Protein AF-A0A4Y5Z690-F1 (afdb_monomer)

Sequence (104 aa):
MERLAHCSVAQAKRCGMTEVTHMALGQDRQGNLEPEVHLYQAFRDNLDDPRTKWGKVDALEAFQTPVVAASQDLQAANQQWDQMQQDRQVQLAQQPEPGISMSR

pLDDT: mean 84.48, std 11.85, range [49.56, 95.56]

Foldseek 3Di:
DLLLVLQVLLQCLVQVHPDFPDWDQADDPVGGGARKIKTWDDDVPHRPDPPITIGMDRNVVSVVDDSVRSNVSSVVSVVVSVVVVVVVVVVVVPPDDPDPPPPD

Radius of gyration: 18.52 Å; Cα contacts (8 Å, |Δi|>4): 131; chains: 1; bounding box: 53×29×55 Å

Nearest PDB structures (foldseek):
  4tkn-assembly1_A  TM=3.078E-01  e=3.699E+00  Homo sapiens
  4gxb-assembly1_A  TM=2.856E-01  e=3.474E+00  Homo sapiens
  4tkn-assembly3_C  TM=3.185E-01  e=6.945E+00  Homo sapiens
  3gve-assembly1_A  TM=2.492E-01  e=7.877E+00  Bacillus subtilis subsp. subtilis str. 168

Secondary structure (DSSP, 8-state):
-HHHHHHHHHHHHHTT-S---EEEES--TT----SEEEEEE-BTTBTTSTT-EEEEEEHHHHHHS-HHHHHHHHHHHHHHHHHHHHHHHHHHHTS---------

Structure (mmCIF, N/CA/C/O backbone):
data_AF-A0A4Y5Z690-F1
#
_entry.id   AF-A0A4Y5Z690-F1
#
loop_
_atom_site.group_PDB
_atom_site.id
_atom_site.type_symbol
_atom_site.label_atom_id
_atom_site.label_alt_id
_atom_site.label_comp_id
_atom_site.label_asym_id
_atom_site.label_entity_id
_atom_site.label_seq_id
_atom_site.pdbx_PDB_ins_code
_atom_site.Cartn_x
_atom_site.Cartn_y
_atom_site.Cartn_z
_atom_site.occupancy
_atom_site.B_iso_or_equiv
_atom_site.auth_seq_id
_atom_site.auth_comp_id
_atom_site.auth_asym_id
_atom_site.auth_atom_id
_atom_site.pdbx_PDB_model_num
ATOM 1 N N . MET A 1 1 ? 13.873 -0.930 -4.505 1.00 67.69 1 MET A N 1
ATOM 2 C CA . MET A 1 1 ? 13.023 -1.748 -3.614 1.00 67.69 1 MET A CA 1
ATOM 3 C C . MET A 1 1 ? 12.333 -0.914 -2.544 1.00 67.69 1 MET A C 1
ATOM 5 O O . MET A 1 1 ? 11.123 -1.018 -2.448 1.00 67.69 1 MET A O 1
ATOM 9 N N . GLU A 1 2 ? 13.041 -0.048 -1.809 1.00 86.12 2 GLU A N 1
ATOM 10 C CA . GLU A 1 2 ? 12.445 0.776 -0.734 1.00 86.12 2 GLU A CA 1
ATOM 11 C C . GLU A 1 2 ? 11.232 1.617 -1.176 1.00 86.12 2 GLU A C 1
ATOM 13 O O . GLU A 1 2 ? 10.213 1.620 -0.499 1.00 86.12 2 GLU A O 1
ATOM 18 N N . ARG A 1 3 ? 11.291 2.238 -2.364 1.00 88.50 3 ARG A N 1
ATOM 19 C CA . ARG A 1 3 ? 10.173 3.018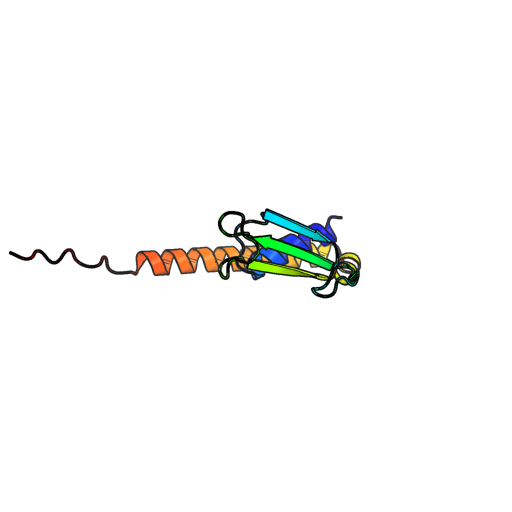 -2.931 1.00 88.50 3 ARG A CA 1
ATOM 20 C C . ARG A 1 3 ? 8.898 2.186 -3.072 1.00 88.50 3 ARG A C 1
ATOM 22 O O . ARG A 1 3 ? 7.868 2.524 -2.505 1.00 88.50 3 ARG A O 1
ATOM 29 N N . LEU A 1 4 ? 9.009 1.054 -3.771 1.00 88.56 4 LEU A N 1
ATOM 30 C CA . LEU A 1 4 ? 7.892 0.142 -4.005 1.00 88.56 4 LEU A CA 1
ATOM 31 C C . LEU A 1 4 ? 7.321 -0.394 -2.687 1.00 88.56 4 LEU A C 1
ATOM 33 O O . LEU A 1 4 ? 6.105 -0.488 -2.543 1.00 88.56 4 LEU A O 1
ATOM 37 N N . ALA A 1 5 ? 8.185 -0.695 -1.715 1.00 90.31 5 ALA A N 1
ATOM 38 C CA . ALA A 1 5 ? 7.765 -1.130 -0.389 1.00 90.31 5 ALA A CA 1
ATOM 39 C C . ALA A 1 5 ? 6.982 -0.031 0.350 1.00 90.31 5 ALA A C 1
ATOM 41 O O . ALA A 1 5 ? 5.884 -0.297 0.833 1.00 90.31 5 ALA A O 1
ATOM 42 N N . HIS A 1 6 ? 7.491 1.205 0.391 1.00 92.38 6 HIS A N 1
ATOM 43 C CA . HIS A 1 6 ? 6.804 2.325 1.041 1.00 92.38 6 HIS A CA 1
ATOM 44 C C . HIS A 1 6 ? 5.449 2.619 0.394 1.00 92.38 6 HIS A C 1
ATOM 46 O O . HIS A 1 6 ? 4.447 2.684 1.107 1.00 92.38 6 HIS A O 1
ATOM 52 N N . CYS A 1 7 ? 5.393 2.700 -0.938 1.00 91.50 7 CYS A N 1
ATOM 53 C CA . CYS A 1 7 ? 4.144 2.898 -1.673 1.00 91.50 7 CYS A CA 1
ATOM 54 C C . CYS A 1 7 ? 3.145 1.757 -1.419 1.00 91.50 7 CYS A C 1
ATOM 56 O O . CYS A 1 7 ? 1.965 2.014 -1.196 1.00 91.50 7 CYS A O 1
ATOM 58 N N . SER A 1 8 ? 3.610 0.503 -1.366 1.00 92.75 8 SER A N 1
ATOM 59 C CA . SER A 1 8 ? 2.753 -0.658 -1.076 1.00 92.75 8 SER A CA 1
ATOM 60 C C . SER A 1 8 ? 2.154 -0.605 0.328 1.00 92.75 8 SER A C 1
ATOM 62 O O . SER A 1 8 ? 0.952 -0.799 0.499 1.00 92.75 8 SER A O 1
ATOM 64 N N . VAL A 1 9 ? 2.958 -0.290 1.345 1.00 93.38 9 VAL A N 1
ATOM 65 C CA . VAL A 1 9 ? 2.464 -0.197 2.728 1.00 93.38 9 VAL A CA 1
ATOM 66 C C . VAL A 1 9 ? 1.524 0.999 2.899 1.00 93.38 9 VAL A C 1
ATOM 68 O O . VAL A 1 9 ? 0.484 0.870 3.550 1.00 93.38 9 VAL A O 1
ATOM 71 N N . ALA A 1 10 ? 1.846 2.144 2.290 1.00 93.19 10 ALA A N 1
ATOM 72 C CA . ALA A 1 10 ? 0.979 3.319 2.296 1.00 93.19 10 ALA A CA 1
ATOM 73 C C . ALA A 1 10 ? -0.384 3.000 1.661 1.00 93.19 10 ALA A C 1
ATOM 75 O O . ALA A 1 10 ? -1.428 3.304 2.245 1.00 93.19 10 ALA A O 1
ATOM 76 N N . GLN A 1 11 ? -0.388 2.310 0.517 1.00 94.56 11 GLN A N 1
ATOM 77 C CA . GLN A 1 11 ? -1.612 1.906 -0.168 1.00 94.56 11 GLN A CA 1
ATOM 78 C C . GLN A 1 11 ? -2.445 0.915 0.653 1.00 94.56 11 GLN A C 1
ATOM 80 O O . GLN A 1 11 ? -3.656 1.098 0.776 1.00 94.56 11 GLN A O 1
ATOM 85 N N . ALA A 1 12 ? -1.823 -0.098 1.264 1.00 93.56 12 ALA A N 1
ATOM 86 C CA . ALA A 1 12 ? -2.531 -1.055 2.119 1.00 93.56 12 ALA A CA 1
ATOM 87 C C . ALA A 1 12 ? -3.284 -0.346 3.261 1.00 93.56 12 ALA A C 1
ATOM 89 O O . ALA A 1 12 ? -4.470 -0.600 3.493 1.00 93.56 12 ALA A O 1
ATOM 90 N N . LYS A 1 13 ? -2.624 0.613 3.922 1.00 92.75 13 LYS A N 1
ATOM 91 C CA . LYS A 1 13 ? -3.222 1.417 4.998 1.00 92.75 13 LYS A CA 1
ATOM 92 C C . LYS A 1 13 ? -4.386 2.270 4.500 1.00 92.75 13 LYS A C 1
ATOM 94 O O . LYS A 1 13 ? -5.455 2.250 5.105 1.00 92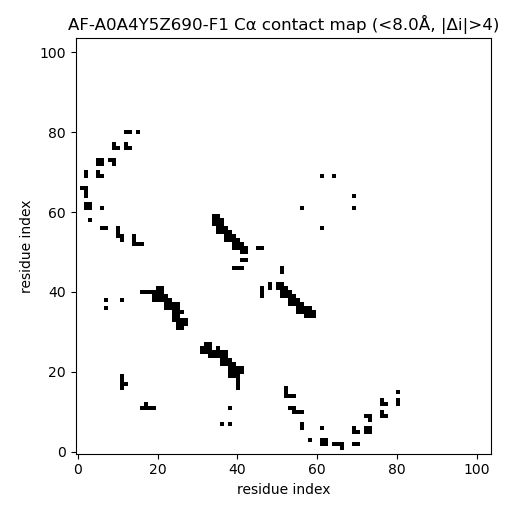.75 13 LYS A O 1
ATOM 99 N N . ARG A 1 14 ? -4.232 2.954 3.365 1.00 92.00 14 ARG A N 1
ATOM 100 C CA . ARG A 1 14 ? -5.318 3.740 2.744 1.00 92.00 14 ARG A CA 1
ATOM 101 C C . ARG A 1 14 ? -6.541 2.894 2.411 1.00 92.00 14 ARG A C 1
ATOM 103 O O . ARG A 1 14 ? -7.667 3.343 2.593 1.00 92.00 14 ARG A O 1
ATOM 110 N N . CYS A 1 15 ? -6.327 1.654 1.985 1.00 91.25 15 CYS A N 1
ATOM 111 C CA . CYS A 1 15 ? -7.396 0.700 1.706 1.00 91.25 15 CYS A CA 1
ATOM 112 C C . CYS A 1 15 ? -8.045 0.111 2.971 1.00 91.25 15 CYS A C 1
ATOM 114 O O . CYS A 1 15 ? -8.908 -0.762 2.869 1.00 91.25 15 CYS A O 1
ATOM 116 N N . GLY A 1 16 ? -7.670 0.545 4.177 1.00 90.00 16 GLY A N 1
ATOM 117 C CA . GLY A 1 16 ? -8.277 0.015 5.392 1.00 90.00 16 GLY A CA 1
ATOM 118 C C . GLY A 1 16 ? -7.756 -1.378 5.772 1.00 90.00 16 GLY A C 1
ATOM 119 O O . GLY A 1 16 ? -8.433 -2.053 6.555 1.00 90.00 16 GLY A O 1
ATOM 120 N N . MET A 1 17 ? -6.642 -1.845 5.195 1.00 92.12 17 MET A N 1
ATOM 121 C CA . MET A 1 17 ? -6.117 -3.193 5.433 1.00 92.12 17 MET A CA 1
ATOM 122 C C . MET A 1 17 ? -5.314 -3.264 6.724 1.00 92.12 17 MET A C 1
ATOM 124 O O . MET A 1 17 ? -4.457 -2.420 6.973 1.00 92.12 17 MET A O 1
ATOM 128 N N . THR A 1 18 ? -5.559 -4.296 7.528 1.00 88.00 18 THR A N 1
ATOM 129 C CA . THR A 1 18 ? -4.756 -4.549 8.739 1.00 88.00 18 THR A CA 1
ATOM 130 C C . THR A 1 18 ? -3.514 -5.386 8.445 1.00 88.00 18 THR A C 1
ATOM 132 O O . THR A 1 18 ? -2.551 -5.328 9.202 1.00 88.00 18 THR A O 1
ATOM 135 N N . GLU A 1 19 ? -3.527 -6.147 7.351 1.00 88.56 19 GLU A N 1
ATOM 136 C CA . GLU A 1 19 ? -2.426 -6.991 6.890 1.00 88.56 19 GLU A CA 1
ATOM 137 C C . GLU A 1 19 ? -2.518 -7.215 5.374 1.00 88.56 19 GLU A C 1
ATOM 139 O O . GLU A 1 19 ? -3.582 -7.035 4.777 1.00 88.56 19 GLU A O 1
ATOM 144 N N . VAL A 1 20 ? -1.412 -7.639 4.760 1.00 90.12 20 VAL A N 1
ATOM 145 C CA . VAL A 1 20 ? -1.369 -8.078 3.361 1.00 90.12 20 VAL A CA 1
ATOM 146 C C . VAL A 1 20 ? -1.066 -9.571 3.351 1.00 90.12 20 VAL A C 1
ATOM 148 O O . VAL A 1 20 ? 0.037 -9.991 3.684 1.00 90.12 20 VAL A O 1
ATOM 151 N N . THR A 1 21 ? -2.064 -10.364 2.977 1.00 89.81 21 THR A N 1
ATOM 152 C CA . THR A 1 21 ? -1.988 -11.835 2.924 1.00 89.81 21 THR A CA 1
ATOM 153 C C . THR A 1 21 ? -1.430 -12.344 1.598 1.00 89.81 21 THR A C 1
ATOM 155 O O . THR A 1 21 ? -0.751 -13.363 1.564 1.00 89.81 21 THR A O 1
ATOM 158 N N . HIS A 1 22 ? -1.706 -11.629 0.504 1.00 87.00 22 HIS A N 1
ATOM 159 C CA . HIS A 1 22 ? -1.258 -11.998 -0.834 1.00 87.00 22 HIS A CA 1
ATOM 160 C C . HIS A 1 22 ? -0.745 -10.767 -1.574 1.00 87.00 22 HIS A C 1
ATOM 162 O O . HIS A 1 22 ? -1.302 -9.671 -1.454 1.00 87.00 22 HIS A O 1
ATOM 168 N N . MET A 1 23 ? 0.296 -10.981 -2.374 1.00 86.62 23 MET A N 1
ATOM 169 C CA . MET A 1 23 ? 0.818 -10.007 -3.322 1.00 86.62 23 MET A CA 1
ATOM 170 C C . MET A 1 23 ? 0.893 -10.652 -4.699 1.00 86.62 23 MET A C 1
ATOM 172 O O . MET A 1 23 ? 1.457 -11.736 -4.842 1.00 86.62 23 MET A O 1
ATOM 176 N N . ALA A 1 24 ? 0.343 -9.978 -5.704 1.00 85.31 24 ALA A N 1
ATOM 177 C CA . ALA A 1 24 ? 0.452 -10.399 -7.093 1.00 85.31 24 ALA A CA 1
ATOM 178 C C . ALA A 1 24 ? 1.110 -9.292 -7.914 1.00 85.31 24 ALA A C 1
ATOM 180 O O . ALA A 1 24 ? 0.754 -8.119 -7.783 1.00 85.31 24 ALA A O 1
ATOM 181 N N . LEU A 1 25 ? 2.070 -9.683 -8.750 1.00 80.19 25 LEU A N 1
ATOM 182 C CA . LEU A 1 25 ? 2.643 -8.811 -9.763 1.00 80.19 25 LEU A CA 1
ATOM 183 C C . LEU A 1 25 ? 1.824 -8.966 -11.040 1.00 80.19 25 LEU A C 1
ATOM 185 O O . LEU A 1 25 ? 1.785 -10.051 -11.616 1.00 80.19 25 LEU A O 1
ATOM 189 N N . GLY A 1 26 ? 1.188 -7.873 -11.442 1.00 71.31 26 GLY A N 1
ATOM 190 C CA . GLY A 1 26 ? 0.892 -7.566 -12.827 1.00 71.31 26 GLY A CA 1
ATOM 191 C C . GLY A 1 26 ? 0.222 -8.643 -13.654 1.00 71.31 26 GLY A C 1
ATOM 192 O O . GLY A 1 26 ? 0.857 -9.135 -14.576 1.00 71.31 26 GLY A O 1
ATOM 193 N N . GLN A 1 27 ? -1.054 -8.932 -13.396 1.00 65.12 27 GLN A N 1
ATOM 194 C CA . GLN A 1 27 ? -2.004 -9.226 -14.467 1.00 65.12 27 GLN A CA 1
ATOM 195 C C . GLN A 1 27 ? -3.336 -8.543 -14.154 1.00 65.12 27 GLN A C 1
ATOM 197 O O . GLN A 1 27 ? -3.838 -8.650 -13.029 1.00 65.12 27 GLN A O 1
ATOM 202 N N . ASP A 1 28 ? -3.899 -7.822 -15.123 1.00 66.25 28 ASP A N 1
ATOM 203 C CA . ASP A 1 28 ? -5.273 -7.333 -15.011 1.00 66.25 28 ASP A CA 1
ATOM 204 C C . ASP A 1 28 ? -6.265 -8.518 -15.023 1.00 66.25 28 ASP A C 1
ATOM 206 O O . ASP A 1 28 ? -5.899 -9.682 -15.213 1.00 66.25 28 ASP A O 1
ATOM 210 N N . ARG A 1 29 ? -7.565 -8.251 -14.841 1.00 59.06 29 ARG A N 1
ATOM 211 C CA . ARG A 1 29 ? -8.604 -9.306 -14.881 1.00 59.06 29 ARG A CA 1
ATOM 212 C C . ARG A 1 29 ? -8.698 -10.042 -16.229 1.00 59.06 29 ARG A C 1
ATOM 214 O O . ARG A 1 29 ? -9.448 -11.009 -16.328 1.00 59.06 29 ARG A O 1
ATOM 221 N N . GLN A 1 30 ? -8.003 -9.566 -17.258 1.00 68.19 30 GLN A N 1
ATOM 222 C CA . GLN A 1 30 ? -7.997 -10.094 -18.620 1.00 68.19 30 GLN A CA 1
ATOM 223 C C . GLN A 1 30 ? -6.697 -10.862 -18.924 1.00 68.19 30 GLN A C 1
ATOM 225 O O . GLN A 1 30 ? -6.589 -11.467 -19.989 1.00 68.19 30 GLN A O 1
ATOM 230 N N . GLY A 1 31 ? -5.742 -10.896 -17.986 1.00 68.19 31 GLY A N 1
ATOM 231 C CA . GLY A 1 31 ? -4.464 -11.593 -18.124 1.00 68.19 31 GLY A CA 1
ATOM 232 C C . GLY A 1 31 ? -3.352 -10.754 -18.761 1.00 68.19 31 GLY A C 1
ATOM 233 O O . GLY A 1 31 ? -2.282 -11.296 -19.045 1.00 68.19 31 GLY A O 1
ATOM 234 N N . ASN A 1 32 ? -3.562 -9.452 -18.989 1.00 75.19 32 ASN A N 1
ATOM 235 C CA . ASN A 1 32 ? -2.525 -8.571 -19.527 1.00 75.19 32 ASN A CA 1
ATOM 236 C C . ASN A 1 32 ? -1.502 -8.243 -18.446 1.00 75.19 32 ASN A C 1
ATOM 238 O O . ASN A 1 32 ? -1.873 -7.848 -17.345 1.00 75.19 32 ASN A O 1
ATOM 242 N N . LEU A 1 33 ? -0.215 -8.356 -18.775 1.00 71.00 33 LEU A N 1
ATOM 243 C CA . LEU A 1 33 ? 0.865 -7.954 -17.879 1.00 71.00 33 LEU A CA 1
ATOM 244 C C . LEU A 1 33 ? 0.871 -6.426 -17.721 1.00 71.00 33 LEU A C 1
ATOM 246 O O . LEU A 1 33 ? 1.298 -5.709 -18.625 1.00 71.00 33 LEU A O 1
ATOM 250 N N . GLU A 1 34 ? 0.438 -5.942 -16.561 1.00 76.06 34 GLU A N 1
ATOM 251 C CA . GLU A 1 34 ? 0.565 -4.537 -16.161 1.00 76.06 34 GLU A CA 1
ATOM 252 C C . GLU A 1 34 ? 1.708 -4.390 -15.142 1.00 76.06 34 GLU A C 1
ATOM 254 O O . GLU A 1 34 ? 1.937 -5.299 -14.342 1.00 76.06 34 GLU A O 1
ATOM 259 N N . PRO A 1 35 ? 2.473 -3.285 -15.134 1.00 77.62 35 PRO A N 1
ATOM 260 C CA . PRO A 1 35 ? 3.540 -3.070 -14.162 1.00 77.62 35 PRO A CA 1
ATOM 26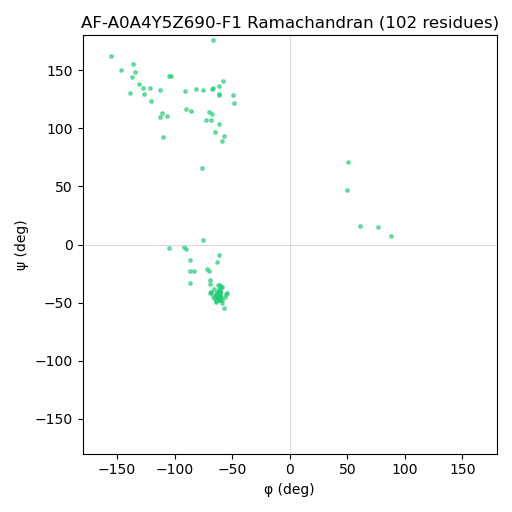1 C C . PRO A 1 35 ? 2.943 -2.668 -12.810 1.00 77.62 35 PRO A C 1
ATOM 263 O O . PRO A 1 35 ? 3.116 -1.544 -12.358 1.00 77.62 35 PRO A O 1
ATOM 266 N N . GLU A 1 36 ? 2.216 -3.571 -12.164 1.00 87.00 36 GLU A N 1
ATOM 267 C CA . GLU A 1 36 ? 1.407 -3.252 -10.993 1.00 87.00 36 GLU A CA 1
ATOM 268 C C . GLU A 1 36 ? 1.574 -4.269 -9.881 1.00 87.00 36 GLU A C 1
ATOM 270 O O . GLU A 1 36 ? 1.801 -5.459 -10.108 1.00 87.00 36 GLU A O 1
ATOM 275 N N . VAL A 1 37 ? 1.442 -3.788 -8.650 1.00 88.19 37 VAL A N 1
ATOM 276 C CA . VAL A 1 37 ? 1.429 -4.618 -7.452 1.00 88.19 37 VAL A CA 1
ATOM 277 C C . VAL A 1 37 ? 0.026 -4.589 -6.876 1.00 88.19 37 VAL A C 1
ATOM 279 O O . VAL A 1 37 ? -0.438 -3.556 -6.390 1.00 88.19 37 VAL A O 1
ATOM 282 N N . HIS A 1 38 ? -0.646 -5.735 -6.909 1.00 89.19 38 HIS A N 1
ATOM 283 C CA . HIS A 1 38 ? -1.905 -5.925 -6.206 1.00 89.19 38 HIS A CA 1
ATOM 284 C C . HIS A 1 38 ? -1.636 -6.476 -4.809 1.00 89.19 38 HIS A C 1
ATOM 286 O O . HIS A 1 38 ? -0.886 -7.438 -4.633 1.00 89.19 38 HIS A O 1
ATOM 292 N N . LEU A 1 39 ? -2.276 -5.861 -3.824 1.00 91.56 39 LEU A N 1
ATOM 293 C CA . LEU A 1 39 ? -2.218 -6.206 -2.411 1.00 91.56 39 LEU A CA 1
ATOM 294 C C . LEU A 1 39 ? -3.588 -6.732 -2.007 1.00 91.56 39 LEU A C 1
ATOM 296 O O . LEU A 1 39 ? -4.589 -6.086 -2.318 1.00 91.56 39 LEU A O 1
ATOM 300 N N . TYR A 1 40 ? -3.640 -7.855 -1.295 1.00 91.38 40 TYR A N 1
ATOM 301 C CA . TYR A 1 40 ? -4.903 -8.44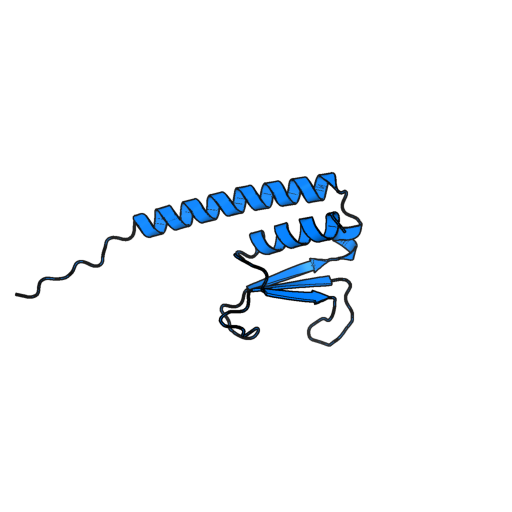2 -0.850 1.00 91.38 40 TYR A CA 1
ATOM 302 C C . TYR A 1 40 ? -4.884 -8.786 0.634 1.00 91.38 40 TYR A C 1
ATOM 304 O O . TYR A 1 40 ? -3.935 -9.390 1.145 1.00 91.38 40 TYR A O 1
ATOM 312 N N . GLN A 1 41 ? -5.994 -8.494 1.302 1.00 93.31 41 GLN A N 1
ATOM 313 C CA . GLN A 1 41 ? -6.323 -9.012 2.623 1.00 93.31 41 GLN A CA 1
ATOM 314 C C . GLN A 1 41 ? -7.483 -10.002 2.492 1.00 93.31 41 GLN A C 1
ATOM 316 O O . GLN A 1 41 ? -8.643 -9.588 2.504 1.00 93.31 41 GLN A O 1
ATOM 321 N N . ALA A 1 42 ? -7.165 -11.290 2.341 1.00 90.88 42 ALA A N 1
ATOM 322 C CA . ALA A 1 42 ? -8.153 -12.350 2.184 1.00 90.88 42 ALA A CA 1
ATOM 323 C C . ALA A 1 42 ? -8.962 -12.547 3.473 1.00 90.88 42 ALA A C 1
ATOM 325 O O . ALA A 1 42 ? -8.401 -12.651 4.566 1.00 90.88 42 ALA A O 1
ATOM 326 N N . PHE A 1 43 ? -10.285 -12.652 3.358 1.00 90.56 43 PHE A N 1
ATOM 327 C CA . PHE A 1 43 ? -11.120 -13.081 4.474 1.00 90.56 43 PHE A CA 1
ATOM 328 C C . PHE A 1 43 ? -11.182 -14.612 4.515 1.00 90.56 43 PHE A C 1
ATOM 330 O O . PHE A 1 43 ? -11.735 -15.227 3.606 1.00 90.56 43 PHE A O 1
ATOM 337 N N . ARG A 1 44 ? -10.645 -15.229 5.580 1.00 89.56 44 ARG A N 1
ATOM 338 C CA . ARG A 1 44 ? -10.590 -16.701 5.741 1.00 89.56 44 ARG A CA 1
ATOM 339 C C . ARG A 1 44 ? -10.021 -17.408 4.502 1.00 89.56 44 ARG A C 1
ATOM 341 O O . ARG A 1 44 ? -10.628 -18.347 3.996 1.00 89.56 44 ARG A O 1
ATOM 348 N N . ASP A 1 45 ? -8.906 -16.896 3.988 1.00 86.88 45 ASP A N 1
ATOM 349 C CA . ASP A 1 45 ? -8.207 -17.427 2.809 1.00 86.88 45 ASP A CA 1
ATOM 350 C C . ASP A 1 45 ? -9.024 -17.431 1.502 1.00 86.88 45 ASP A C 1
ATOM 352 O O . ASP A 1 45 ? -8.633 -18.067 0.526 1.00 86.88 45 ASP A O 1
ATOM 356 N N . ASN A 1 46 ? -10.135 -16.687 1.439 1.00 88.38 46 ASN A N 1
ATOM 357 C CA . ASN A 1 46 ? -10.937 -16.537 0.228 1.00 88.38 46 ASN A CA 1
ATOM 358 C C . ASN A 1 46 ? -10.760 -15.145 -0.401 1.00 88.38 46 ASN A C 1
ATOM 360 O O . ASN A 1 46 ? -11.242 -14.142 0.132 1.00 88.38 46 ASN A O 1
ATOM 364 N N . LEU A 1 47 ? -10.107 -15.083 -1.564 1.00 86.25 47 LEU A N 1
ATOM 365 C CA . LEU A 1 47 ? -9.886 -13.834 -2.305 1.00 86.25 47 LEU A CA 1
ATOM 366 C C . LEU A 1 47 ? -11.158 -13.276 -2.964 1.00 86.25 47 LEU A C 1
ATOM 368 O O . LEU A 1 47 ? -11.223 -12.072 -3.200 1.00 86.25 47 LEU A O 1
ATOM 372 N N . ASP A 1 48 ? -12.175 -14.110 -3.186 1.00 87.25 48 ASP A N 1
ATOM 373 C CA . ASP A 1 48 ? -13.441 -13.711 -3.816 1.00 87.25 48 ASP A CA 1
ATOM 374 C C . ASP A 1 48 ? -14.515 -13.278 -2.796 1.00 87.25 48 ASP A C 1
ATOM 376 O O . ASP A 1 48 ? -15.621 -12.885 -3.175 1.00 87.25 48 ASP A O 1
ATOM 380 N N . ASP A 1 49 ? -14.227 -13.347 -1.489 1.00 91.31 49 ASP A N 1
ATOM 381 C CA . ASP A 1 49 ? -15.167 -12.902 -0.454 1.00 91.31 49 ASP A CA 1
ATOM 382 C C . ASP A 1 49 ? -15.372 -11.374 -0.528 1.00 91.31 49 ASP A C 1
ATOM 384 O O . ASP A 1 49 ? -14.395 -10.627 -0.584 1.00 91.31 49 ASP A O 1
ATOM 388 N N . PRO A 1 50 ? -16.612 -10.856 -0.455 1.00 88.19 50 PRO A N 1
ATOM 389 C CA . PRO A 1 50 ? -16.874 -9.415 -0.530 1.00 88.19 50 PRO A CA 1
ATOM 390 C C . PRO A 1 50 ? -16.260 -8.599 0.621 1.00 88.19 50 PRO A C 1
ATOM 392 O O . PRO A 1 50 ? -16.200 -7.373 0.537 1.00 88.19 50 PRO A O 1
ATOM 395 N N . ARG A 1 51 ? -15.829 -9.245 1.713 1.00 90.00 51 ARG A N 1
ATOM 396 C CA . ARG A 1 51 ? -15.113 -8.603 2.828 1.00 90.00 51 ARG A CA 1
ATOM 397 C C . ARG A 1 51 ? -13.607 -8.526 2.602 1.00 90.00 51 ARG A C 1
ATOM 399 O O . ARG A 1 51 ? -12.936 -7.810 3.349 1.00 90.00 51 ARG A O 1
ATOM 406 N N . THR A 1 52 ? -13.080 -9.252 1.618 1.00 90.12 52 THR A N 1
ATOM 407 C CA . THR A 1 52 ? -11.683 -9.144 1.203 1.00 90.12 52 THR A CA 1
ATOM 408 C C . THR A 1 52 ? -11.425 -7.731 0.713 1.00 90.12 52 THR A C 1
ATOM 410 O O . THR A 1 52 ? -12.223 -7.127 -0.005 1.00 90.12 52 THR A O 1
ATOM 413 N N . LYS A 1 53 ? -10.288 -7.182 1.125 1.00 91.56 53 LYS A N 1
ATOM 414 C CA . LYS A 1 53 ? -9.848 -5.859 0.690 1.00 91.56 53 LYS A CA 1
ATOM 415 C C . LYS A 1 53 ? -8.732 -6.022 -0.313 1.00 91.56 53 LYS A C 1
ATOM 417 O O . LYS A 1 53 ? -7.889 -6.905 -0.157 1.00 91.56 53 LYS A O 1
ATOM 422 N N . TRP A 1 54 ? -8.689 -5.133 -1.294 1.00 89.62 54 TRP A N 1
ATOM 423 C CA . TRP A 1 54 ? -7.589 -5.076 -2.242 1.00 89.62 54 TRP A CA 1
ATOM 424 C C . TRP A 1 54 ? -7.149 -3.634 -2.499 1.00 89.62 54 TRP A C 1
ATOM 426 O O . TRP A 1 54 ? -7.893 -2.680 -2.262 1.00 89.62 54 TRP A O 1
ATOM 436 N N . GLY A 1 55 ? -5.898 -3.491 -2.914 1.00 89.88 55 GLY A N 1
ATOM 437 C CA . GLY A 1 55 ? -5.250 -2.229 -3.230 1.00 89.88 55 GLY A CA 1
ATOM 438 C C . GLY A 1 55 ? -4.266 -2.450 -4.366 1.00 89.88 55 GLY A C 1
ATOM 439 O O . GLY A 1 55 ? -3.732 -3.547 -4.520 1.00 89.88 55 GLY A O 1
ATOM 440 N N . LYS A 1 56 ? -4.051 -1.420 -5.176 1.00 91.25 56 LYS A N 1
ATOM 441 C CA . LYS A 1 56 ? -3.214 -1.479 -6.373 1.00 91.25 56 LYS A CA 1
ATOM 442 C C . LYS A 1 56 ? -2.187 -0.361 -6.316 1.00 91.25 56 LYS A C 1
ATOM 444 O O . LYS A 1 56 ? -2.529 0.769 -5.972 1.00 91.25 56 LYS A O 1
ATOM 449 N N . VAL A 1 57 ? -0.944 -0.702 -6.626 1.00 90.56 57 VAL A N 1
ATOM 450 C CA . VAL A 1 57 ? 0.165 0.242 -6.769 1.00 90.56 57 VAL A CA 1
ATOM 451 C C . VAL A 1 57 ? 0.702 0.123 -8.181 1.00 90.56 57 VAL A C 1
ATOM 453 O O . VAL A 1 57 ? 1.114 -0.965 -8.583 1.00 90.56 57 VAL A O 1
ATOM 456 N N . ASP A 1 58 ? 0.729 1.238 -8.908 1.00 89.75 58 ASP A N 1
ATOM 457 C CA . ASP A 1 58 ? 1.474 1.332 -10.159 1.00 89.75 58 ASP A CA 1
ATOM 458 C C . ASP A 1 58 ? 2.972 1.246 -9.829 1.00 89.75 58 ASP A C 1
ATOM 460 O O . ASP A 1 58 ? 3.548 2.100 -9.144 1.00 89.75 58 ASP A O 1
ATOM 464 N N . ALA A 1 59 ? 3.605 0.155 -10.252 1.00 86.88 59 ALA A N 1
ATOM 465 C CA . ALA A 1 59 ? 5.005 -0.094 -9.966 1.00 86.88 59 ALA A CA 1
ATOM 466 C C . ALA A 1 59 ? 5.903 0.881 -10.731 1.00 86.88 59 ALA A C 1
ATOM 468 O O . ALA A 1 59 ? 6.935 1.279 -10.193 1.00 86.88 59 ALA A O 1
ATOM 469 N N . LEU A 1 60 ? 5.532 1.288 -11.951 1.00 87.88 60 LEU A N 1
ATOM 470 C CA . LEU A 1 60 ? 6.305 2.249 -12.735 1.00 87.88 60 LEU A CA 1
ATOM 471 C C . LEU A 1 60 ? 6.310 3.616 -12.045 1.00 87.88 60 LEU A C 1
ATOM 473 O O . LEU A 1 60 ? 7.384 4.198 -11.871 1.00 87.88 60 LEU A O 1
ATOM 477 N N . GLU A 1 61 ? 5.147 4.080 -11.590 1.00 89.31 61 GLU A N 1
ATOM 478 C CA . GLU A 1 61 ? 5.026 5.304 -10.796 1.00 89.31 61 GLU A CA 1
ATOM 479 C C . GLU A 1 61 ? 5.865 5.202 -9.515 1.00 89.31 61 GLU A C 1
ATOM 481 O O . GLU A 1 61 ? 6.718 6.057 -9.260 1.00 89.31 61 GLU A O 1
ATOM 486 N N . ALA A 1 62 ? 5.717 4.109 -8.759 1.00 89.00 62 ALA A N 1
ATOM 487 C CA . ALA A 1 62 ? 6.458 3.892 -7.518 1.00 89.00 62 ALA A CA 1
ATOM 488 C C . ALA A 1 62 ? 7.982 3.852 -7.735 1.00 89.00 62 ALA A C 1
ATOM 490 O O . ALA A 1 62 ? 8.754 4.323 -6.895 1.00 89.00 62 ALA A O 1
ATOM 491 N N . PHE A 1 63 ? 8.458 3.312 -8.861 1.00 87.88 63 PHE A N 1
ATOM 492 C CA . PHE A 1 63 ? 9.882 3.343 -9.199 1.00 87.88 63 PHE A CA 1
ATOM 493 C C . PHE A 1 63 ? 10.372 4.751 -9.527 1.00 87.88 63 PHE A C 1
ATOM 495 O O . PHE A 1 63 ? 11.535 5.054 -9.247 1.00 87.88 63 PHE A O 1
ATOM 502 N N . GLN A 1 64 ? 9.519 5.616 -10.068 1.00 91.25 64 GLN A N 1
ATOM 503 C CA . GLN A 1 64 ? 9.856 7.001 -10.396 1.00 91.25 64 GLN A CA 1
ATOM 504 C C . GLN A 1 64 ? 9.751 7.941 -9.186 1.00 91.25 64 GLN A C 1
ATOM 506 O O . GLN A 1 64 ? 10.450 8.957 -9.149 1.00 91.25 64 GLN A O 1
ATOM 511 N N . THR A 1 65 ? 8.970 7.593 -8.159 1.00 90.62 65 THR A N 1
ATOM 512 C CA . THR A 1 65 ? 8.834 8.400 -6.940 1.00 90.62 65 THR A CA 1
ATOM 513 C C . THR A 1 65 ? 10.176 8.558 -6.203 1.00 90.62 65 THR A C 1
ATOM 515 O O . THR A 1 65 ? 10.855 7.567 -5.913 1.00 90.62 65 THR A O 1
ATOM 518 N N . PRO A 1 66 ? 10.593 9.782 -5.828 1.00 93.88 66 PRO A N 1
ATOM 519 C CA . PRO A 1 66 ? 11.749 9.975 -4.957 1.00 93.88 66 PRO A CA 1
ATOM 520 C C . PRO A 1 66 ? 11.571 9.257 -3.613 1.00 93.88 66 PRO A C 1
ATOM 522 O O . PRO A 1 66 ? 10.496 9.303 -3.022 1.00 93.88 66 PRO A O 1
ATOM 525 N N . VAL A 1 67 ? 12.639 8.648 -3.081 1.00 91.94 67 VAL A N 1
ATOM 526 C CA . VAL A 1 67 ? 12.574 7.885 -1.813 1.00 91.94 67 VAL A CA 1
ATOM 527 C C . VAL A 1 67 ? 12.019 8.740 -0.670 1.00 91.94 67 VAL A C 1
ATOM 529 O O . VAL A 1 67 ? 11.154 8.286 0.066 1.00 91.94 67 VAL A O 1
ATOM 532 N N . VAL A 1 68 ? 12.456 10.001 -0.568 1.00 94.31 68 VAL A N 1
ATOM 533 C CA . VAL A 1 68 ? 11.979 10.939 0.462 1.00 94.31 68 VAL A CA 1
ATOM 534 C C . VAL A 1 68 ? 10.470 11.174 0.358 1.00 94.31 68 VAL A C 1
ATOM 536 O O . VAL A 1 68 ? 9.789 11.164 1.378 1.00 94.31 68 VAL A O 1
ATOM 539 N N . ALA A 1 69 ? 9.943 11.326 -0.860 1.00 93.38 69 ALA A N 1
ATOM 540 C CA . ALA A 1 69 ? 8.512 11.515 -1.082 1.00 93.38 69 ALA A CA 1
ATOM 541 C C . ALA A 1 69 ? 7.720 10.254 -0.702 1.00 93.38 69 ALA A C 1
ATOM 543 O O . ALA A 1 69 ? 6.735 10.352 0.018 1.00 93.38 69 ALA A O 1
ATOM 544 N N . ALA A 1 70 ? 8.197 9.066 -1.088 1.00 92.50 70 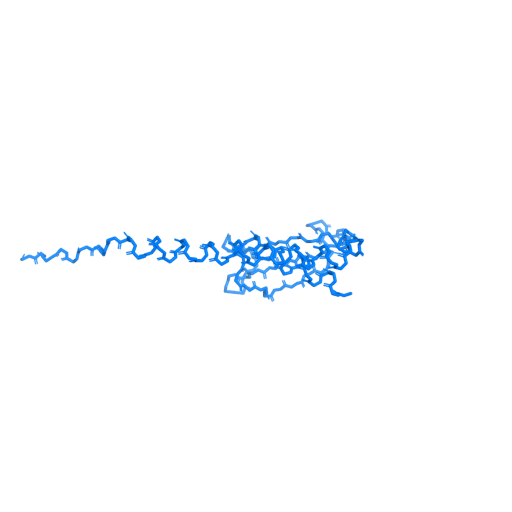ALA A N 1
ATOM 545 C CA . ALA A 1 70 ? 7.568 7.800 -0.704 1.00 92.50 70 ALA A CA 1
ATOM 546 C C . ALA A 1 70 ? 7.564 7.587 0.825 1.00 92.50 70 ALA A C 1
ATOM 548 O O . ALA A 1 70 ? 6.587 7.101 1.390 1.00 92.50 70 ALA A O 1
ATOM 549 N N . SER A 1 71 ? 8.635 7.985 1.518 1.00 94.88 71 SER A N 1
ATOM 550 C CA . SER A 1 71 ? 8.708 7.916 2.983 1.00 94.88 71 SER A CA 1
ATOM 551 C C . SER A 1 71 ? 7.756 8.901 3.667 1.00 94.88 71 SER A C 1
ATOM 553 O O . SER A 1 71 ? 7.111 8.538 4.649 1.00 94.88 71 SER A O 1
ATOM 555 N N . GLN A 1 72 ? 7.639 10.129 3.154 1.00 95.56 72 GLN A N 1
ATOM 556 C CA . GLN A 1 72 ? 6.668 11.116 3.647 1.00 95.56 72 GLN A CA 1
ATOM 557 C C . GLN A 1 72 ? 5.229 10.633 3.438 1.00 95.56 72 GLN A C 1
ATOM 559 O O . GLN A 1 72 ? 4.396 10.759 4.334 1.00 95.56 72 GLN A O 1
ATOM 564 N N . ASP A 1 73 ? 4.960 10.020 2.287 1.00 93.62 73 ASP A N 1
ATOM 565 C CA . ASP A 1 73 ? 3.662 9.446 1.950 1.00 93.62 73 ASP A CA 1
ATOM 566 C C . ASP A 1 73 ? 3.254 8.334 2.926 1.00 93.62 73 ASP A C 1
ATOM 568 O O . ASP A 1 73 ? 2.154 8.340 3.485 1.00 93.62 73 ASP A O 1
ATOM 572 N N . LEU A 1 74 ? 4.187 7.423 3.218 1.00 93.44 74 LEU A N 1
ATOM 573 C CA . LEU A 1 74 ? 4.001 6.377 4.218 1.00 93.44 74 LEU A CA 1
ATOM 574 C C . LEU A 1 74 ? 3.769 6.954 5.622 1.00 93.44 74 LEU A C 1
ATOM 576 O O . LEU A 1 74 ? 2.903 6.469 6.351 1.00 93.44 74 LEU A O 1
ATOM 580 N N . GLN A 1 75 ? 4.514 7.988 6.015 1.00 95.44 75 GLN A N 1
ATOM 581 C CA . GLN A 1 75 ? 4.318 8.654 7.306 1.00 95.44 75 GLN A CA 1
ATOM 582 C C . GLN A 1 75 ? 2.922 9.275 7.417 1.00 95.44 75 GLN A C 1
ATOM 584 O O . GLN A 1 75 ? 2.260 9.096 8.440 1.00 95.44 75 GLN A O 1
ATOM 589 N N . ALA A 1 76 ? 2.442 9.937 6.363 1.00 95.19 76 ALA A N 1
ATOM 590 C CA . ALA A 1 76 ? 1.091 10.486 6.324 1.00 95.19 76 ALA A CA 1
ATOM 591 C C . ALA A 1 76 ? 0.026 9.379 6.417 1.00 95.19 76 ALA A C 1
ATOM 593 O O . ALA A 1 76 ? -0.910 9.486 7.210 1.00 95.19 76 ALA A O 1
ATOM 594 N N . ALA A 1 77 ? 0.199 8.278 5.678 1.00 93.94 77 ALA A N 1
ATOM 595 C CA . ALA A 1 77 ? -0.706 7.130 5.736 1.00 93.94 77 ALA A CA 1
ATOM 596 C C . ALA A 1 77 ? -0.740 6.476 7.131 1.00 93.94 77 ALA A C 1
ATOM 598 O O . ALA A 1 77 ? -1.795 6.024 7.574 1.00 93.94 77 ALA A O 1
ATOM 599 N N . ASN A 1 78 ? 0.389 6.446 7.849 1.00 93.94 78 ASN A N 1
ATOM 600 C CA . ASN A 1 78 ? 0.441 5.969 9.233 1.00 93.94 78 ASN A CA 1
ATOM 601 C C .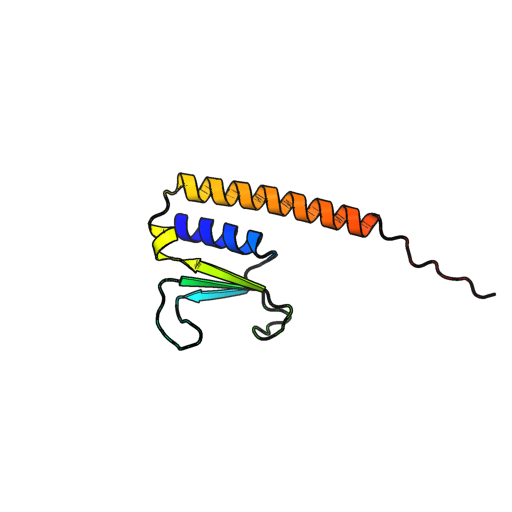 ASN A 1 78 ? -0.387 6.849 10.172 1.00 93.94 78 ASN A C 1
ATOM 603 O O . ASN A 1 78 ? -1.221 6.328 10.903 1.00 93.94 78 ASN A O 1
ATOM 607 N N . GLN A 1 79 ? -0.208 8.170 10.110 1.00 94.62 79 GLN A N 1
ATOM 608 C CA . GLN A 1 79 ? -0.954 9.102 10.964 1.00 94.62 79 GLN A CA 1
ATOM 609 C C . GLN A 1 79 ? -2.465 9.004 10.727 1.00 94.62 79 GLN A C 1
ATOM 611 O O . GLN A 1 79 ? -3.247 8.962 11.674 1.00 94.62 79 GLN A O 1
ATOM 616 N N . GLN A 1 80 ? -2.877 8.911 9.460 1.00 92.56 80 GLN A N 1
ATOM 617 C CA . GLN A 1 80 ? -4.281 8.721 9.093 1.00 92.56 80 GLN A CA 1
ATOM 618 C C . GLN A 1 80 ? -4.837 7.397 9.624 1.00 92.56 80 GLN A C 1
ATOM 620 O O . GLN A 1 80 ? -5.951 7.356 10.148 1.00 92.56 80 GLN A O 1
ATOM 625 N N . TRP A 1 81 ? -4.062 6.317 9.511 1.00 91.19 81 TRP A N 1
ATOM 626 C CA . TRP A 1 81 ? -4.450 5.011 10.030 1.00 91.19 81 TRP A CA 1
ATOM 627 C C . TRP A 1 81 ? -4.668 5.040 11.542 1.00 91.19 81 TRP A C 1
ATOM 629 O O . TRP A 1 81 ? -5.685 4.544 12.025 1.00 91.19 81 TRP A O 1
ATOM 639 N N . ASP A 1 82 ? -3.734 5.636 12.278 1.00 92.12 82 ASP A N 1
ATOM 640 C CA . ASP A 1 82 ? -3.796 5.710 13.735 1.00 92.12 82 ASP A CA 1
ATOM 641 C C . ASP A 1 82 ? -5.017 6.516 14.191 1.00 92.12 82 ASP A C 1
ATOM 643 O O . ASP A 1 82 ? -5.751 6.063 15.072 1.00 92.12 82 ASP A O 1
ATOM 647 N N . GLN A 1 83 ? -5.308 7.639 13.524 1.00 91.50 83 GLN A N 1
ATOM 648 C CA . GLN A 1 83 ? -6.525 8.415 13.772 1.00 91.50 83 GLN A CA 1
ATOM 649 C C . GLN A 1 83 ? -7.786 7.575 13.531 1.00 91.50 83 GLN A C 1
ATOM 651 O O . GLN A 1 83 ? -8.661 7.506 14.391 1.00 91.50 83 GLN A O 1
ATOM 656 N N . MET A 1 84 ? -7.863 6.862 12.403 1.00 88.75 84 MET A N 1
ATOM 657 C CA . MET A 1 84 ? -9.001 5.987 12.104 1.00 88.75 84 MET A CA 1
ATOM 658 C C . MET A 1 84 ? -9.196 4.881 13.151 1.00 88.75 84 MET A C 1
ATOM 660 O O . MET A 1 84 ? -10.335 4.509 13.446 1.00 88.75 84 MET A O 1
ATOM 664 N N . GLN A 1 85 ? -8.112 4.317 13.695 1.00 86.94 85 GLN A N 1
ATOM 665 C CA . GLN A 1 85 ? -8.212 3.307 14.752 1.00 86.94 85 GLN A CA 1
ATOM 666 C C . GLN A 1 85 ? -8.720 3.909 16.062 1.00 86.94 85 GLN A C 1
ATOM 668 O O . GLN A 1 85 ? -9.572 3.299 16.710 1.00 86.94 85 GLN A O 1
ATOM 673 N N . GLN A 1 86 ? -8.249 5.101 16.429 1.00 89.25 86 GLN A N 1
ATOM 674 C CA . GL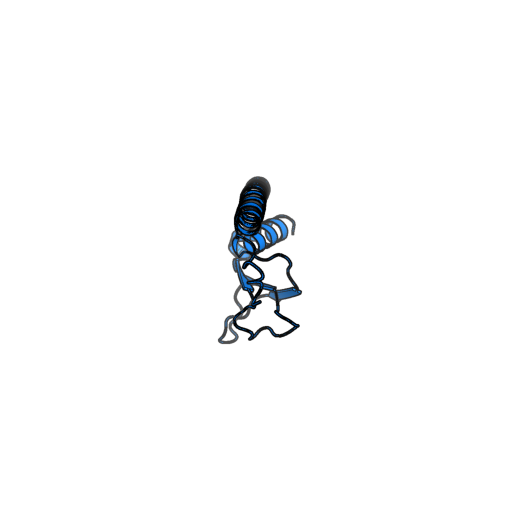N A 1 86 ? -8.737 5.818 17.608 1.00 89.25 86 GLN A CA 1
ATOM 675 C C . GLN A 1 86 ? -10.228 6.142 17.475 1.00 89.25 86 GLN A C 1
ATOM 677 O O . GLN A 1 86 ? -11.006 5.812 18.369 1.00 89.25 86 GLN A O 1
ATOM 682 N N . ASP A 1 87 ? -10.653 6.680 16.331 1.00 88.69 87 ASP A N 1
ATOM 683 C CA . ASP A 1 87 ? -12.058 7.011 16.077 1.00 88.69 87 ASP A CA 1
ATOM 684 C C . ASP A 1 87 ? -12.954 5.767 16.155 1.00 88.69 87 ASP A C 1
ATOM 686 O O . ASP A 1 87 ? -14.036 5.803 16.746 1.00 88.69 87 ASP A O 1
ATOM 690 N N . ARG A 1 88 ? -12.490 4.630 15.621 1.00 85.81 88 ARG A N 1
ATOM 691 C CA . ARG A 1 88 ? -13.208 3.352 15.721 1.00 85.81 88 ARG A CA 1
ATOM 692 C C . ARG A 1 88 ? -13.336 2.879 17.169 1.00 85.81 88 ARG A C 1
ATOM 694 O O . ARG A 1 88 ? -14.396 2.386 17.548 1.00 85.81 88 ARG A O 1
ATOM 701 N N . GLN A 1 89 ? -12.284 3.011 17.975 1.00 84.94 89 GLN A N 1
ATOM 702 C CA . GLN A 1 89 ? -12.326 2.645 19.394 1.00 84.94 89 GLN A CA 1
ATOM 703 C C . GLN A 1 89 ? -13.306 3.526 20.171 1.00 84.94 89 GLN A C 1
ATOM 705 O O . GLN A 1 89 ? -14.097 3.006 20.956 1.00 84.94 89 GLN A O 1
ATOM 710 N N . VAL A 1 90 ? -13.310 4.836 19.911 1.00 87.94 90 VAL A N 1
ATOM 711 C CA . VAL A 1 90 ? -14.258 5.776 20.527 1.00 87.94 90 VAL A CA 1
ATOM 712 C C . VAL A 1 90 ? -15.699 5.421 20.154 1.00 87.94 90 VAL A C 1
ATOM 714 O O . VAL A 1 90 ? -16.557 5.375 21.031 1.00 87.94 90 VAL A O 1
ATOM 717 N N . GLN A 1 91 ? -15.969 5.102 18.885 1.00 82.50 91 GLN A N 1
ATOM 718 C CA . GLN A 1 91 ? -17.305 4.687 18.438 1.00 82.50 91 GLN A CA 1
ATOM 719 C C . GLN A 1 91 ? -17.774 3.393 19.111 1.00 82.50 91 GLN A C 1
ATOM 721 O O . GLN A 1 91 ? -18.928 3.308 19.521 1.00 82.50 91 GLN A O 1
ATOM 726 N N . LEU A 1 92 ? -16.892 2.400 19.253 1.00 80.69 92 LEU A N 1
ATOM 727 C CA . LEU A 1 92 ? -17.212 1.151 19.950 1.00 80.69 92 LEU A CA 1
ATOM 728 C C . LEU A 1 92 ? -17.470 1.382 21.446 1.00 80.69 92 LEU A C 1
ATOM 730 O O . LEU A 1 92 ? -18.389 0.788 21.996 1.00 80.69 92 LEU A O 1
ATOM 734 N N . ALA A 1 93 ? -16.713 2.275 22.089 1.00 80.69 93 ALA A N 1
ATOM 735 C CA . ALA A 1 93 ? -16.906 2.629 23.496 1.00 80.69 93 ALA A CA 1
ATOM 736 C C . ALA A 1 93 ? -18.191 3.440 23.756 1.00 80.69 93 ALA A C 1
ATOM 738 O O . ALA A 1 93 ? -18.692 3.453 24.877 1.00 80.69 93 ALA A O 1
ATOM 739 N N . GLN A 1 94 ? -18.724 4.121 22.738 1.00 77.62 94 GLN A N 1
ATOM 740 C CA . GLN A 1 94 ? -19.967 4.893 22.822 1.00 77.62 94 GLN A CA 1
ATOM 741 C C . GLN A 1 94 ? -21.220 4.079 22.474 1.00 77.62 94 GLN A C 1
ATOM 743 O O . GLN A 1 94 ? -22.323 4.613 22.595 1.00 77.62 94 GLN A O 1
ATOM 748 N N . GLN A 1 95 ? -21.093 2.812 22.057 1.00 64.94 95 GLN A N 1
ATOM 749 C CA . GLN A 1 95 ? -22.261 1.951 21.881 1.00 64.94 95 GLN A CA 1
ATOM 750 C C . GLN A 1 95 ? -22.841 1.609 23.263 1.00 64.94 95 GLN A C 1
ATOM 752 O O . GLN A 1 95 ? -22.167 0.939 24.046 1.00 64.94 95 GLN A O 1
ATOM 757 N N . PRO A 1 96 ? -24.068 2.061 23.598 1.00 58.94 96 PRO A N 1
ATOM 758 C CA . PRO A 1 96 ? -24.715 1.639 24.830 1.00 58.94 96 PRO A CA 1
ATOM 759 C C . PRO A 1 96 ? -24.903 0.123 24.773 1.00 58.94 96 PRO A C 1
ATOM 761 O O . PRO A 1 96 ? -25.420 -0.393 23.778 1.00 58.94 96 PRO A O 1
ATOM 764 N N . GLU A 1 97 ? -24.471 -0.588 25.821 1.00 57.69 97 GLU A N 1
ATOM 765 C CA . GLU A 1 97 ? -24.747 -2.019 25.943 1.00 57.69 97 GLU A CA 1
ATOM 766 C C . GLU A 1 97 ? -26.248 -2.243 25.702 1.00 57.69 97 GLU A C 1
ATOM 768 O O . GLU A 1 97 ? -27.065 -1.545 26.318 1.00 57.69 97 GLU A O 1
ATOM 773 N N . PRO A 1 98 ? -26.647 -3.161 24.799 1.00 57.81 98 PRO A N 1
ATOM 774 C CA . PRO A 1 98 ? -28.046 -3.511 24.655 1.00 57.81 98 PRO A CA 1
ATOM 775 C C . PRO A 1 98 ? -28.486 -4.080 25.998 1.00 57.81 98 PRO A C 1
ATOM 777 O O . PRO A 1 98 ? -28.110 -5.190 26.375 1.00 57.81 98 PRO A O 1
ATOM 780 N N . GLY A 1 99 ? -29.217 -3.247 26.741 1.00 55.03 99 GLY A N 1
ATOM 781 C CA . GLY A 1 99 ? -29.666 -3.537 28.085 1.00 55.03 99 GLY A CA 1
ATOM 782 C C . GLY A 1 99 ? -30.280 -4.922 28.117 1.00 55.03 99 GLY A C 1
ATOM 783 O O . GLY A 1 99 ? -31.237 -5.206 27.393 1.00 55.03 99 GLY A O 1
ATOM 784 N N . ILE A 1 100 ? -29.708 -5.775 28.963 1.00 56.88 100 ILE A N 1
ATOM 785 C CA . ILE A 1 100 ? -30.324 -7.014 29.412 1.00 56.88 100 ILE A CA 1
ATOM 786 C C . ILE A 1 100 ? -31.647 -6.588 30.045 1.00 56.88 100 ILE A C 1
ATOM 788 O O . ILE A 1 100 ? -31.714 -6.161 31.198 1.00 56.88 100 ILE A O 1
ATOM 792 N N . SER A 1 101 ? -32.699 -6.606 29.228 1.00 51.28 101 SER A N 1
ATOM 793 C CA . SER A 1 101 ? -34.063 -6.396 29.664 1.00 51.28 101 SER A CA 1
ATOM 794 C C . SER A 1 101 ? -34.387 -7.571 30.573 1.00 51.28 101 SER A C 1
ATOM 796 O O . SER A 1 101 ? -34.676 -8.676 30.114 1.00 51.28 101 SER A O 1
ATOM 798 N N . MET A 1 102 ? -34.239 -7.337 31.878 1.00 51.09 102 MET A N 1
ATOM 799 C CA . MET A 1 102 ? -34.749 -8.195 32.935 1.00 51.09 102 MET A CA 1
ATOM 800 C C . MET A 1 102 ? -36.261 -8.301 32.755 1.00 51.09 102 MET A C 1
ATOM 802 O O . MET A 1 102 ? -37.031 -7.496 33.279 1.00 51.09 102 MET A O 1
ATOM 806 N N . SER A 1 103 ? -36.672 -9.288 31.966 1.00 55.00 103 SER A N 1
ATOM 807 C CA . SER A 1 103 ? -38.049 -9.750 31.926 1.00 55.00 103 SER A CA 1
ATOM 808 C C . SER A 1 103 ? -38.281 -10.508 33.229 1.00 55.00 103 SER A C 1
ATOM 810 O O . SER A 1 103 ? -37.673 -11.554 33.459 1.00 55.00 103 SER A O 1
ATOM 812 N N . ARG A 1 104 ? -39.055 -9.868 34.109 1.00 49.56 104 ARG A N 1
ATOM 813 C CA . ARG A 1 104 ? -39.606 -10.431 35.345 1.00 49.56 104 ARG A CA 1
ATOM 814 C C . ARG A 1 104 ? -40.506 -11.626 35.068 1.00 49.56 104 ARG A C 1
ATOM 816 O O . ARG A 1 104 ? -41.163 -11.617 34.004 1.00 49.56 104 ARG A O 1
#

Solvent-accessible surface area (backbone atoms only — not comparable to full-atom values): 5930 Å² total; per-residue (Å²): 109,68,28,49,51,30,45,47,54,24,41,37,39,72,58,70,44,94,55,73,75,44,77,44,75,29,56,50,104,85,66,50,79,43,67,31,41,38,38,27,30,47,48,92,85,30,77,85,40,90,82,28,43,67,36,77,38,57,43,64,60,29,68,68,45,53,58,68,57,28,52,52,49,28,52,52,32,49,55,53,44,52,49,53,52,50,53,51,51,52,54,61,71,66,55,74,75,82,70,82,74,81,77,126

Mean predicted aligned error: 7.96 Å

Organism: NCBI:txid2589080

=== Feature glossary ===
Key to the feature types in this record:

Secondary structure (8-state, DSSP). Secondary structure is the local, repeating backbone conformation. DSSP classifies it into eight states by reading the hydrogen-bond network: three helix types (H, G, I), two β types (E, B), two non-regular types (T, S), and unstructured coil (-).

Backbone torsions (φ/ψ). Backbone dihedral angles. Every residue except chain termini has a φ (preceding-C → N → Cα → C) and a ψ (N → Cα → C → next-N). They are reporte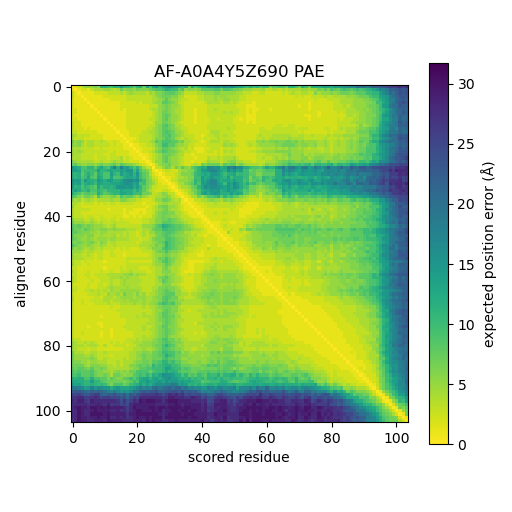d in degrees following the IUPAC sign convention. Secondary structure is essentially a statement about which (φ, ψ) basin each residue occupies.

Predicted aligned error. Predicted Aligned Error (PAE) is an AlphaFold confidence matrix: entry (i, j) is the expected error in the position of residue j, in ångströms, when the prediction is superimposed on the true structure at residue i. Low PAE within a block of residues means that block is internally rigid and well-predicted; high PAE between two blocks means their relative placement is uncertain even if each block individually is confident.

B-factor. B-factor (Debye–Waller factor) reflects atomic displacement in the crystal lattice. It is an experimental observable (units Å²), not a prediction; low values mean the atom is pinned down, high values mean it moves or is heterogeneous across the crystal.

Secondary structure (3-state, P-SEA). Three-state secondary structure (P-SEA) collapses the eight DSSP classes into helix (a), strand (b), and coil (c). P-SEA assigns these from Cα geometry alone — distances and angles — without requiring backbone oxygens, so it works on any Cα trace.

Sequence. Primary structure: the covalent order of the twenty standard amino acids along the backbone. Two proteins with the same sequence will (almost always) fold to the same structure; two with 30% identity often share a fold but not the details.

pLDDT. pL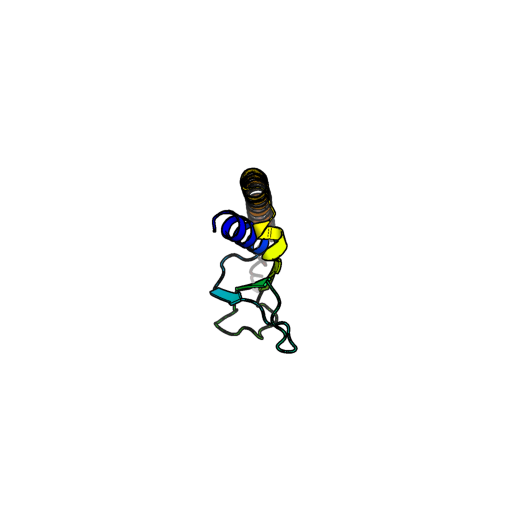DDT is the predicted lDDT-Cα score: AlphaFold's confidence that the local environment of each residue (all inter-atomic distances within 15 Å) is correctly placed. It is a per-residue number between 0 and 100, with higher meaning more reliable.

InterPro / GO / CATH / organism. Functional annotations link the protein to curated databases. InterPro entries identify conserved domains and families by matching the sequence against member-database signatures (Pfam, PROSITE, CDD, …). Gene Ontology (GO) terms describe molecular function, biological process, and cellular component in a controlled vocabulary. CATH places the structure in a hierarchical fold classification (Class/Architecture/Topology/Homologous-superfamily). The organism is the source species.

Contact-map, Ramachandran, and PAE plots. Three diagnostic plots accompany the record. The Cα contact map visualizes the tertiary structure as a 2D adjacency matrix (8 Å cutoff, sequence-local contacts suppressed). The Ramachandran plot shows the distribution of backbone (φ, ψ) torsions, with points in the α and β basins reflecting secondary structure content. The PAE plot shows AlphaFold's inter-residue confidence as a color matrix.

mmCIF coordinates. The mmCIF table is the protein's shape written out atom by atom. For each backbone N, Cα, C, and carbonyl O, it records an (x, y, z) coordinate triple in Å plus the residue type, chain letter, and residue number.

Radius of gyration, Cα contacts, bounding box. Three whole-structure scalars: the radius of gyration (RMS distance of Cα from centroid, in Å), the count of Cα–Cα contacts (pairs closer than 8 Å and separated by more than four residues in sequence — i.e. tertiary, not local, contacts), and the bounding-box dimensions. Together they distinguish compact globular folds from extended fibres or disordered chains.

Foldseek 3Di. The Foldseek 3Di string encodes local tertiary geometry as a 20-letter alphabet — one character per residue — derived from the relative positions of nearby Cα atoms. Unlike the amino-acid sequence, 3Di is a direct function of the 3D structure, so two proteins with the same fold have similar 3Di strings even at low sequence identity.

Rendered structure images. Six rendered views show the 3D structure from the faces of a cube — i.e. along ±x, ±y, ±z. Rendering representation is drawn randomly per protein from cartoon (secondary-structure ribbons), sticks (backbone bonds), or molecular surface; coloring is either N→C rainbow (blue at the N-terminus through red at the C-terminus) or one color per chain.

Nearest PDB structures. The Foldseek neighbor list gives the closest experimentally determined structures in the PDB, ranked by structural alignment. TM-score near 1 means near-identical fold; near 0.3 means only rough topology match. This is how one finds what a novel AlphaFold prediction most resembles in the solved-structure universe.

Solvent-accessible surface area. SASA measures how much of the protein is reachable by solvent. It is computed by rolling a water-sized probe over the atomic surface and summing the exposed area (Å²). Per-residue SASA distinguishes core (buried, low SASA) from surface (exposed, high SASA) residues; total SASA is a whole-molecule size measure.